Protein AF-A0A939FFK9-F1 (afdb_monomer_lite)

Radius of gyration: 27.25 Å; chains: 1; bounding box: 41×43×83 Å

Secondary structure (DSSP, 8-state):
-------HHHHHHHHHHHHHHHHHHHHHHTTSS-----S--HHHHHHHHHHT-EETTEEPPPTTS-HHHHHHHHHHS-HHHHHHHHHHSHHHHTT-TTS-HHHHHHHHHHHHHHHHHHHHHHHH-

Sequence (125 aa):
MTSFDSSPTLTAWRTLLAIAVVFVMLTTTGWTAVRPQRSDEPRTVALASWAKGSIAGHALPPADAQSFRLAHFFAMLTAAQRIRLADKYPLVVGNLNGAPVTLRYRANRLALVQARTVEQQRMHD

pLDDT: mean 87.36, std 15.43, range [38.66, 98.31]

Organism: NCBI:txid163361

Structure (mmCIF, N/CA/C/O backbone):
data_AF-A0A939FFK9-F1
#
_entry.id   AF-A0A939FFK9-F1
#
loop_
_atom_site.group_PDB
_atom_site.id
_atom_site.type_symbol
_atom_site.label_atom_id
_atom_site.label_alt_id
_atom_site.label_comp_id
_atom_site.label_asym_id
_atom_site.label_entity_id
_atom_site.label_seq_id
_atom_site.pdbx_PDB_ins_code
_atom_site.Cartn_x
_atom_site.Cartn_y
_atom_site.Cartn_z
_atom_site.occupancy
_atom_site.B_iso_or_equiv
_atom_site.auth_seq_id
_atom_site.auth_comp_id
_atom_site.auth_asym_id
_atom_site.auth_atom_id
_atom_site.pdbx_PDB_model_num
ATOM 1 N N . MET A 1 1 ? 19.951 -34.142 -66.635 1.00 38.66 1 MET A N 1
ATOM 2 C CA . MET A 1 1 ? 20.350 -33.992 -65.221 1.00 38.66 1 MET A CA 1
ATOM 3 C C . MET A 1 1 ? 21.593 -33.118 -65.179 1.00 38.66 1 MET A C 1
ATOM 5 O O . MET A 1 1 ? 22.658 -33.586 -65.546 1.00 38.66 1 MET A O 1
ATOM 9 N N . THR A 1 2 ? 21.446 -31.834 -64.857 1.00 39.91 2 THR A N 1
ATOM 10 C CA . THR A 1 2 ? 22.564 -30.888 -64.718 1.00 39.91 2 THR A CA 1
ATOM 11 C C . THR A 1 2 ? 22.927 -30.794 -63.240 1.00 39.91 2 THR A C 1
ATOM 13 O O . THR A 1 2 ? 22.229 -30.125 -62.478 1.00 39.91 2 THR A O 1
ATOM 16 N N . SER A 1 3 ? 23.981 -31.494 -62.823 1.00 42.50 3 SER A N 1
ATOM 17 C CA . SER A 1 3 ? 24.557 -31.320 -61.489 1.00 42.50 3 SER A CA 1
ATOM 18 C C . SER A 1 3 ? 25.288 -29.982 -61.455 1.00 42.50 3 SER A C 1
ATOM 20 O O . SER A 1 3 ? 26.424 -29.870 -61.905 1.00 42.50 3 SER A O 1
ATOM 22 N N . PHE A 1 4 ? 24.611 -28.946 -60.963 1.00 52.75 4 PHE A N 1
ATOM 23 C CA . PHE A 1 4 ? 25.281 -27.741 -60.499 1.00 52.75 4 PHE A CA 1
ATOM 24 C C . PHE A 1 4 ? 25.978 -28.095 -59.190 1.00 52.75 4 PHE A C 1
ATOM 26 O O . PHE A 1 4 ? 25.373 -28.028 -58.119 1.00 52.75 4 PHE A O 1
ATOM 33 N N . ASP A 1 5 ? 27.242 -28.500 -59.296 1.00 52.16 5 ASP A N 1
ATOM 34 C CA . ASP A 1 5 ? 28.176 -28.515 -58.176 1.00 52.16 5 ASP A CA 1
ATOM 35 C C . ASP A 1 5 ? 28.322 -27.065 -57.699 1.00 52.16 5 ASP A C 1
ATOM 37 O O . ASP A 1 5 ? 29.120 -26.269 -58.198 1.00 52.16 5 ASP A O 1
ATOM 41 N N . SER A 1 6 ? 27.420 -26.662 -56.807 1.00 54.91 6 SER A N 1
ATOM 42 C CA . SER A 1 6 ? 27.458 -25.354 -56.175 1.00 54.91 6 SER A CA 1
ATOM 43 C C . SER A 1 6 ? 28.674 -25.376 -55.271 1.00 54.91 6 SER A C 1
ATOM 45 O O . SER A 1 6 ? 28.635 -25.993 -54.208 1.00 54.91 6 SER A O 1
ATOM 47 N N . SER A 1 7 ? 29.770 -24.763 -55.725 1.00 57.25 7 SER A N 1
ATOM 48 C CA . SER A 1 7 ? 31.025 -24.725 -54.982 1.00 57.25 7 SER A CA 1
ATOM 49 C C . SER A 1 7 ? 30.720 -24.339 -53.528 1.00 57.25 7 SER A C 1
ATOM 51 O O . SER A 1 7 ? 30.070 -23.310 -53.311 1.00 57.25 7 SER A O 1
ATOM 53 N N . PRO A 1 8 ? 31.130 -25.142 -52.528 1.00 61.53 8 PRO A N 1
ATOM 54 C CA . PRO A 1 8 ? 30.680 -25.007 -51.135 1.00 61.53 8 PRO A CA 1
ATOM 55 C C . PRO A 1 8 ? 30.945 -23.609 -50.555 1.00 61.53 8 PRO A C 1
ATOM 57 O O . PRO A 1 8 ? 30.235 -23.136 -49.668 1.00 61.53 8 PRO A O 1
ATOM 60 N N . THR A 1 9 ? 31.924 -22.910 -51.126 1.00 68.00 9 THR A N 1
ATOM 61 C CA . THR A 1 9 ? 32.264 -21.519 -50.843 1.00 68.00 9 THR A CA 1
ATOM 62 C C . THR A 1 9 ? 31.132 -20.548 -51.178 1.00 68.00 9 THR A C 1
ATOM 64 O O . THR A 1 9 ? 30.838 -19.678 -50.368 1.00 68.00 9 THR A O 1
ATOM 67 N N . LEU A 1 10 ? 30.451 -20.683 -52.318 1.00 75.69 10 LEU A N 1
ATOM 68 C CA . LEU A 1 10 ? 29.436 -19.721 -52.759 1.00 75.69 10 LEU A CA 1
ATOM 69 C C . LEU A 1 10 ? 28.185 -19.775 -51.874 1.00 75.69 10 LEU A C 1
ATOM 71 O O . LEU A 1 10 ? 27.627 -18.738 -51.514 1.00 75.69 10 LEU A O 1
ATOM 75 N N . THR A 1 11 ? 27.775 -20.977 -51.469 1.00 76.88 11 THR A N 1
ATOM 76 C CA . THR A 1 11 ? 26.678 -21.167 -50.512 1.00 76.88 11 THR A CA 1
ATOM 77 C C . THR A 1 11 ? 27.055 -20.612 -49.138 1.00 76.88 11 THR A C 1
ATOM 79 O O . THR A 1 11 ? 26.247 -19.904 -48.544 1.00 76.88 11 THR A O 1
ATOM 82 N N . ALA A 1 12 ? 28.291 -20.838 -48.673 1.00 79.94 12 ALA A N 1
ATOM 83 C CA . ALA A 1 12 ? 28.795 -20.281 -47.414 1.00 79.94 12 ALA A CA 1
ATOM 84 C C . ALA A 1 12 ? 28.879 -18.741 -47.423 1.00 79.94 12 ALA A C 1
ATOM 86 O O . ALA A 1 12 ? 28.525 -18.083 -46.447 1.00 79.94 12 ALA A O 1
ATOM 87 N N . TRP A 1 13 ? 29.295 -18.142 -48.540 1.00 84.81 13 TRP A N 1
ATOM 88 C CA . TRP A 1 13 ? 29.311 -16.688 -48.710 1.00 84.81 13 TRP A CA 1
ATOM 89 C C . TRP A 1 13 ? 27.901 -16.094 -48.702 1.00 84.81 13 TRP A C 1
ATOM 91 O O . TRP A 1 13 ? 27.666 -15.058 -48.081 1.00 84.81 13 TRP A O 1
ATOM 101 N N . ARG A 1 14 ? 26.938 -16.766 -49.344 1.00 86.31 14 ARG A N 1
ATOM 102 C CA . ARG A 1 14 ? 25.530 -16.345 -49.347 1.00 86.31 14 ARG A CA 1
ATOM 103 C C . ARG A 1 14 ? 24.897 -16.441 -47.963 1.00 86.31 14 ARG A C 1
ATOM 105 O O . ARG A 1 14 ? 24.167 -15.529 -47.582 1.00 86.31 14 ARG A O 1
ATOM 112 N N . THR A 1 15 ? 25.167 -17.506 -47.207 1.00 88.62 15 THR A N 1
ATOM 113 C CA . THR A 1 15 ? 24.649 -17.644 -45.838 1.00 88.62 15 THR A CA 1
ATOM 114 C C . THR A 1 15 ? 25.269 -16.615 -44.900 1.00 88.62 15 THR A C 1
ATOM 116 O O . THR A 1 15 ? 24.534 -15.999 -44.133 1.00 88.62 15 THR A O 1
ATOM 119 N N . LEU A 1 16 ? 26.575 -16.344 -45.006 1.00 92.69 16 LEU A N 1
ATOM 120 C CA . LEU A 1 16 ? 27.233 -15.274 -44.246 1.00 92.69 16 LEU A CA 1
ATOM 121 C C . LEU A 1 16 ? 26.630 -13.897 -44.542 1.00 92.69 16 LEU A C 1
ATOM 123 O O . LEU A 1 16 ? 26.324 -13.156 -43.610 1.00 92.69 16 LEU A O 1
ATOM 127 N N . LEU A 1 17 ? 26.403 -13.573 -45.818 1.00 93.50 17 LEU A N 1
ATOM 128 C CA . LEU A 1 17 ? 25.739 -12.329 -46.217 1.00 93.50 17 LEU A CA 1
ATOM 129 C C . LEU A 1 17 ? 24.311 -12.241 -45.670 1.00 93.50 17 LEU A C 1
ATOM 131 O O . LEU A 1 17 ? 23.931 -11.205 -45.134 1.00 93.50 17 LEU A O 1
ATOM 135 N N . ALA A 1 18 ? 23.531 -13.321 -45.754 1.00 91.88 18 ALA A N 1
ATOM 136 C CA . ALA A 1 18 ? 22.175 -13.352 -45.212 1.00 91.88 18 ALA A CA 1
ATOM 137 C C . ALA A 1 18 ? 22.163 -13.139 -43.689 1.00 91.88 18 ALA A C 1
ATOM 139 O O . ALA A 1 18 ? 21.376 -12.336 -43.193 1.00 91.88 18 ALA A O 1
ATOM 140 N N . ILE A 1 19 ? 23.069 -13.791 -42.952 1.00 93.25 19 ILE A N 1
ATOM 141 C CA . ILE A 1 19 ? 23.218 -13.606 -41.500 1.00 93.25 19 ILE A CA 1
ATOM 142 C C . ILE A 1 19 ? 23.624 -12.164 -41.181 1.00 93.25 19 ILE A C 1
ATOM 144 O O . ILE A 1 19 ? 23.050 -11.566 -40.274 1.00 93.25 19 ILE A O 1
ATOM 148 N N . ALA A 1 20 ? 24.562 -11.583 -41.935 1.00 92.62 20 ALA A N 1
ATOM 149 C CA . ALA A 1 20 ? 24.983 -10.197 -41.754 1.00 92.62 20 ALA A CA 1
ATOM 150 C C . ALA A 1 20 ? 23.824 -9.215 -41.979 1.00 92.62 20 ALA A C 1
ATOM 152 O O . ALA A 1 20 ? 23.620 -8.318 -41.166 1.00 92.62 20 ALA A O 1
ATOM 153 N N . VAL A 1 21 ? 23.017 -9.417 -43.027 1.00 91.25 21 VAL A N 1
ATOM 154 C CA . VAL A 1 21 ? 21.821 -8.603 -43.293 1.00 91.25 21 VAL A CA 1
ATOM 155 C C . VAL A 1 21 ? 20.796 -8.749 -42.172 1.00 91.25 21 VAL A C 1
ATOM 157 O O . VAL A 1 21 ? 20.273 -7.742 -41.706 1.00 91.25 21 VAL A O 1
ATOM 160 N N . VAL A 1 22 ? 20.543 -9.968 -41.687 1.00 87.38 22 VAL A N 1
ATOM 161 C CA . VAL A 1 22 ? 19.658 -10.201 -40.535 1.00 87.38 22 VAL A CA 1
ATOM 162 C C . VAL A 1 22 ? 20.184 -9.472 -39.299 1.00 87.38 22 VAL A C 1
ATOM 164 O O . VAL A 1 22 ? 19.409 -8.797 -38.634 1.00 87.38 22 VAL A O 1
ATOM 167 N N . PHE A 1 23 ? 21.490 -9.522 -39.023 1.00 87.25 23 PHE A N 1
ATOM 168 C CA . PHE A 1 23 ? 22.099 -8.788 -37.910 1.00 87.25 23 PHE A CA 1
ATOM 169 C C . PHE A 1 23 ? 21.931 -7.273 -38.061 1.00 87.25 23 PHE A C 1
ATOM 171 O O . PHE A 1 23 ? 21.522 -6.618 -37.110 1.00 87.25 23 PHE A O 1
ATOM 178 N N . VAL A 1 24 ? 22.180 -6.723 -39.254 1.00 87.88 24 VAL A N 1
ATOM 179 C CA . VAL A 1 24 ? 21.978 -5.296 -39.567 1.00 87.88 24 VAL A CA 1
ATOM 180 C C . VAL A 1 24 ? 20.511 -4.898 -39.410 1.00 87.88 24 VAL A C 1
ATOM 182 O O . VAL A 1 24 ? 20.204 -3.836 -38.876 1.00 87.88 24 VAL A O 1
ATOM 185 N N . MET A 1 25 ? 19.584 -5.748 -39.838 1.00 86.19 25 MET A N 1
ATOM 186 C CA . MET A 1 25 ? 18.152 -5.504 -39.707 1.00 86.19 25 MET A CA 1
ATOM 187 C C . MET A 1 25 ? 17.710 -5.593 -38.236 1.00 86.19 25 MET A C 1
ATOM 189 O O . MET A 1 25 ? 16.962 -4.739 -37.770 1.00 86.19 25 MET A O 1
ATOM 193 N N . LEU A 1 26 ? 18.249 -6.539 -37.456 1.00 80.62 26 LEU A N 1
ATOM 194 C CA . LEU A 1 26 ? 18.032 -6.624 -36.008 1.00 80.62 26 LEU A CA 1
ATOM 195 C C . LEU A 1 26 ? 18.616 -5.419 -35.264 1.00 80.62 26 LEU A C 1
ATOM 197 O O . LEU A 1 26 ? 17.983 -4.932 -34.333 1.00 80.62 26 LEU A O 1
ATOM 201 N N . THR A 1 27 ? 19.787 -4.910 -35.649 1.00 77.00 27 THR A N 1
ATOM 202 C CA . THR A 1 27 ? 20.380 -3.733 -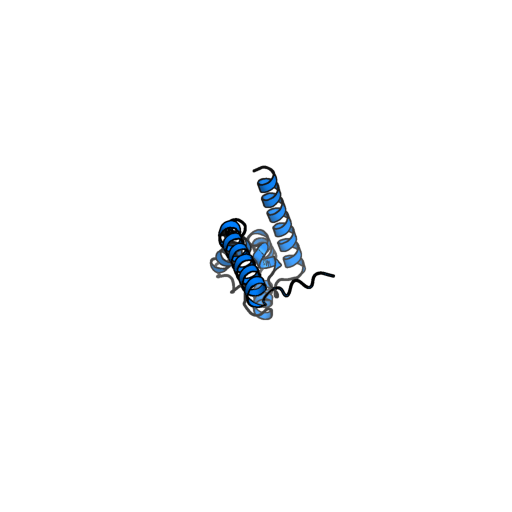34.995 1.00 77.00 27 THR A CA 1
ATOM 203 C C . THR A 1 27 ? 19.671 -2.441 -35.386 1.00 77.00 27 THR A C 1
ATOM 205 O O . THR A 1 27 ? 19.477 -1.578 -34.533 1.00 77.00 27 THR A O 1
ATOM 208 N N . THR A 1 28 ? 19.224 -2.320 -36.638 1.00 75.12 28 THR A N 1
ATOM 209 C CA . THR A 1 28 ? 18.534 -1.122 -37.143 1.00 75.12 28 THR A CA 1
ATOM 210 C C . THR A 1 28 ? 17.076 -1.063 -36.675 1.00 75.12 28 THR A C 1
ATOM 212 O O . THR A 1 28 ? 16.576 0.010 -36.344 1.00 75.12 28 THR A O 1
ATOM 215 N N . THR A 1 29 ? 16.382 -2.203 -36.598 1.00 73.25 29 THR A N 1
ATOM 216 C CA . THR A 1 29 ? 14.960 -2.268 -36.212 1.00 73.25 29 THR A CA 1
ATOM 217 C C . THR A 1 29 ? 14.750 -2.612 -34.729 1.00 73.25 29 THR A C 1
ATOM 219 O O . THR A 1 29 ? 13.766 -2.176 -34.129 1.00 73.25 29 THR A O 1
ATOM 222 N N . GLY A 1 30 ? 15.685 -3.322 -34.088 1.00 60.19 30 GLY A N 1
ATOM 223 C CA . GLY A 1 30 ? 15.534 -3.865 -32.729 1.00 60.19 30 GLY A CA 1
ATOM 224 C C . GLY A 1 30 ? 15.637 -2.865 -31.572 1.00 60.19 30 GLY A C 1
ATOM 225 O O . GLY A 1 30 ? 15.385 -3.241 -30.431 1.00 60.19 30 GLY A O 1
ATOM 226 N N . TRP A 1 31 ? 15.947 -1.591 -31.830 1.00 60.88 31 TRP A N 1
ATOM 227 C CA . TRP A 1 31 ? 16.012 -0.551 -30.788 1.00 60.88 31 TRP A CA 1
ATOM 228 C C . TRP A 1 31 ? 14.702 0.212 -30.561 1.00 60.88 31 TRP A C 1
ATOM 230 O O . TRP A 1 31 ? 14.560 0.902 -29.554 1.00 60.88 31 TRP A O 1
ATOM 240 N N . THR A 1 32 ? 13.719 0.091 -31.456 1.00 60.59 32 THR A N 1
ATOM 241 C CA . THR A 1 32 ? 12.459 0.849 -31.322 1.00 60.59 32 THR A CA 1
ATOM 242 C C . THR A 1 32 ? 11.422 0.153 -30.438 1.00 60.59 32 THR A C 1
ATOM 244 O O . THR A 1 32 ? 10.617 0.835 -29.807 1.00 60.59 32 THR A O 1
ATOM 247 N N . ALA A 1 33 ? 11.484 -1.178 -30.320 1.00 57.31 33 ALA A N 1
ATOM 248 C CA . ALA A 1 33 ? 10.583 -1.964 -29.472 1.00 57.31 33 ALA A CA 1
ATOM 249 C C . ALA A 1 33 ? 11.049 -2.057 -28.006 1.00 57.31 33 ALA A C 1
ATOM 251 O O . ALA A 1 33 ? 10.228 -2.205 -27.105 1.00 57.31 33 ALA A O 1
ATOM 252 N N . VAL A 1 34 ? 12.353 -1.920 -27.742 1.00 55.41 34 VAL A N 1
ATOM 253 C CA . VAL A 1 34 ? 12.907 -1.886 -26.380 1.00 55.41 34 VAL A CA 1
ATOM 254 C C . VAL A 1 34 ? 13.006 -0.436 -25.927 1.00 55.41 34 VAL A C 1
ATOM 256 O O . VAL A 1 34 ? 14.083 0.098 -25.679 1.00 55.41 34 VAL A O 1
ATOM 259 N N . ARG A 1 35 ? 11.865 0.244 -25.827 1.00 58.50 35 ARG A N 1
ATOM 260 C CA . ARG A 1 35 ? 11.820 1.445 -24.998 1.00 58.50 35 ARG A CA 1
ATOM 261 C C . ARG A 1 35 ? 11.775 0.933 -23.558 1.00 58.50 35 ARG A C 1
ATOM 263 O O . ARG A 1 35 ? 10.806 0.260 -23.209 1.00 58.50 35 ARG A O 1
ATOM 270 N N . PRO A 1 36 ? 12.805 1.163 -22.720 1.00 51.88 36 PRO A N 1
ATOM 271 C CA . PRO A 1 36 ? 12.687 0.823 -21.315 1.00 51.88 36 PRO A CA 1
ATOM 272 C C . PRO A 1 36 ? 11.507 1.646 -20.817 1.00 51.88 36 PRO A C 1
ATOM 274 O O . PRO A 1 36 ? 11.545 2.874 -20.919 1.00 51.88 36 PRO A O 1
ATOM 277 N N . GLN A 1 37 ? 10.452 0.986 -20.347 1.00 54.97 37 GLN A N 1
ATOM 278 C CA . GLN A 1 37 ? 9.351 1.636 -19.652 1.00 54.97 37 GLN A CA 1
ATOM 279 C C . GLN A 1 37 ? 9.935 2.173 -18.338 1.00 54.97 37 GLN A C 1
ATOM 281 O O . GLN A 1 37 ? 9.879 1.541 -17.292 1.00 54.97 37 GLN A O 1
ATOM 286 N N . ARG A 1 38 ? 10.646 3.297 -18.443 1.00 53.59 38 ARG A N 1
ATOM 287 C CA . ARG A 1 38 ? 11.392 3.979 -17.383 1.00 53.59 38 ARG A CA 1
ATOM 288 C C . ARG A 1 38 ? 10.537 5.084 -16.766 1.00 53.59 38 ARG A C 1
ATOM 290 O O . ARG A 1 38 ? 11.066 6.046 -16.229 1.00 53.59 38 ARG A O 1
ATOM 297 N N . SER A 1 39 ? 9.217 4.971 -16.891 1.00 56.19 39 SER A N 1
ATOM 298 C CA . SER A 1 39 ? 8.300 5.565 -15.932 1.00 56.19 39 SER A CA 1
ATOM 299 C C . SER A 1 39 ? 8.377 4.674 -14.701 1.00 56.19 39 SER A C 1
ATOM 301 O O . SER A 1 39 ? 8.094 3.483 -14.807 1.00 56.19 39 SER A O 1
ATOM 303 N N . ASP A 1 40 ? 8.886 5.210 -13.592 1.00 65.31 40 ASP A N 1
ATOM 304 C CA . ASP A 1 40 ? 9.211 4.451 -12.383 1.00 65.31 40 ASP A CA 1
ATOM 305 C C . ASP A 1 40 ? 8.182 3.351 -12.103 1.00 65.31 40 ASP A C 1
ATOM 307 O O . ASP A 1 40 ? 6.988 3.627 -11.956 1.00 65.31 40 ASP A O 1
ATOM 311 N N . GLU A 1 41 ? 8.641 2.096 -12.059 1.00 83.50 41 GLU A N 1
ATOM 312 C CA . GLU A 1 41 ? 7.772 0.953 -11.796 1.00 83.50 41 GLU A CA 1
ATOM 313 C C . GLU A 1 41 ? 6.933 1.265 -10.540 1.00 83.50 41 GLU A C 1
ATOM 315 O O . GLU A 1 41 ? 7.519 1.541 -9.485 1.00 83.50 41 GLU A O 1
ATOM 320 N N . PRO A 1 42 ? 5.585 1.242 -10.601 1.00 88.56 42 PRO A N 1
ATOM 321 C CA . PRO A 1 42 ? 4.731 1.710 -9.503 1.00 88.56 42 PRO A CA 1
ATOM 322 C C . PRO A 1 42 ? 5.067 1.070 -8.151 1.00 88.56 42 PRO A C 1
ATOM 324 O O . PRO A 1 42 ? 4.951 1.692 -7.094 1.00 88.56 42 PRO A O 1
ATOM 327 N N . ARG A 1 43 ? 5.546 -0.178 -8.188 1.00 90.06 43 ARG A N 1
ATOM 328 C CA . ARG A 1 43 ? 6.027 -0.914 -7.022 1.00 90.06 43 ARG A CA 1
ATOM 329 C C . ARG A 1 43 ? 7.291 -0.303 -6.415 1.00 90.06 43 ARG A C 1
ATOM 331 O O . ARG A 1 43 ? 7.371 -0.191 -5.195 1.00 90.06 43 ARG A O 1
ATOM 338 N N . THR A 1 44 ? 8.253 0.106 -7.231 1.00 92.62 44 THR A N 1
ATOM 339 C CA . THR A 1 44 ? 9.504 0.732 -6.783 1.00 92.62 44 THR A CA 1
ATOM 340 C C . THR A 1 44 ? 9.231 2.070 -6.102 1.00 92.62 44 THR A C 1
ATOM 342 O O . THR A 1 44 ? 9.728 2.308 -5.000 1.00 92.62 44 THR A O 1
ATOM 345 N N . VAL A 1 45 ? 8.346 2.896 -6.673 1.00 93.44 45 VAL A N 1
ATOM 346 C CA . VAL A 1 45 ? 7.893 4.148 -6.039 1.00 93.44 45 VAL A CA 1
ATOM 347 C C . VAL A 1 45 ? 7.188 3.867 -4.712 1.00 93.44 45 VAL A C 1
ATOM 349 O O . VAL A 1 45 ? 7.482 4.504 -3.697 1.00 93.44 45 VAL A O 1
ATOM 352 N N . ALA A 1 46 ? 6.292 2.877 -4.686 1.00 94.81 46 ALA A N 1
ATOM 353 C CA . ALA A 1 46 ? 5.578 2.498 -3.474 1.00 94.81 46 ALA A CA 1
ATOM 354 C C . ALA A 1 46 ? 6.541 2.031 -2.367 1.00 94.81 46 ALA A C 1
ATOM 356 O O . ALA A 1 46 ? 6.414 2.473 -1.224 1.00 94.81 46 ALA A O 1
ATOM 357 N N . LEU A 1 47 ? 7.547 1.215 -2.697 1.00 96.31 47 LEU A N 1
ATOM 358 C CA . LEU A 1 47 ? 8.580 0.774 -1.755 1.00 96.31 47 LEU A CA 1
ATOM 359 C C . LEU A 1 47 ? 9.436 1.937 -1.243 1.00 96.31 47 LEU A C 1
ATOM 361 O O . LEU A 1 47 ? 9.684 2.022 -0.041 1.00 96.31 47 LEU A O 1
ATOM 365 N N . ALA A 1 48 ? 9.829 2.869 -2.114 1.00 96.19 48 ALA A N 1
ATOM 366 C CA . ALA A 1 48 ? 10.561 4.067 -1.710 1.00 96.19 48 ALA A CA 1
ATOM 367 C C . ALA A 1 48 ? 9.731 4.961 -0.770 1.00 96.19 48 ALA A C 1
ATOM 369 O O . ALA A 1 48 ? 10.263 5.518 0.192 1.00 96.19 48 ALA A O 1
ATOM 370 N N . SER A 1 49 ? 8.420 5.074 -1.011 1.00 96.38 49 SER A N 1
ATOM 371 C CA . SER A 1 49 ? 7.503 5.814 -0.135 1.00 96.38 49 SER A CA 1
ATOM 372 C C . SER A 1 49 ? 7.318 5.132 1.225 1.00 96.38 49 SER A C 1
ATOM 374 O O . SER A 1 49 ? 7.306 5.805 2.255 1.00 96.38 49 SER A O 1
ATOM 376 N N . TRP A 1 50 ? 7.251 3.797 1.245 1.00 97.69 50 TRP A N 1
ATOM 377 C CA . TRP A 1 50 ? 7.179 3.000 2.466 1.00 97.69 50 TRP A CA 1
ATOM 378 C C . TRP A 1 50 ? 8.451 3.132 3.302 1.00 97.69 50 TRP A C 1
ATOM 380 O O . TRP A 1 50 ? 8.362 3.353 4.505 1.00 97.69 50 TRP A O 1
ATOM 390 N N . ALA A 1 51 ? 9.628 3.073 2.670 1.00 97.38 51 ALA A N 1
ATOM 391 C CA . ALA A 1 51 ? 10.917 3.204 3.351 1.00 97.38 51 ALA A CA 1
ATOM 392 C C . ALA A 1 51 ? 11.079 4.551 4.078 1.00 97.38 51 ALA A C 1
ATOM 394 O O . ALA A 1 51 ? 11.759 4.629 5.096 1.00 97.38 51 ALA A O 1
ATOM 395 N N . LYS A 1 52 ? 10.431 5.609 3.575 1.00 97.38 52 LYS A N 1
ATOM 396 C CA . LYS A 1 52 ? 10.401 6.947 4.194 1.00 97.38 52 LYS A CA 1
ATOM 397 C C . LYS A 1 52 ? 9.198 7.150 5.122 1.00 97.38 52 LYS A C 1
ATOM 399 O O . LYS A 1 52 ? 9.024 8.224 5.692 1.00 97.38 52 LYS A O 1
ATOM 404 N N . GLY A 1 53 ? 8.323 6.155 5.222 1.00 96.94 53 GLY A N 1
ATOM 405 C CA . GLY A 1 53 ? 7.069 6.247 5.942 1.00 96.94 53 GLY A CA 1
ATOM 406 C C . GLY A 1 53 ? 7.231 6.068 7.448 1.00 96.94 53 GLY A C 1
ATOM 407 O O . GLY A 1 53 ? 8.151 5.418 7.943 1.00 96.94 53 GLY A O 1
ATOM 408 N N . SER A 1 54 ? 6.259 6.601 8.180 1.00 96.81 54 SER A N 1
ATOM 409 C CA . SER A 1 54 ? 6.115 6.397 9.616 1.00 96.81 54 SER A CA 1
ATOM 410 C C . SER A 1 54 ? 4.651 6.168 9.994 1.00 96.81 54 SER A C 1
ATOM 412 O O . SER A 1 54 ? 3.724 6.549 9.268 1.00 96.81 54 SER A O 1
ATOM 414 N N . ILE A 1 55 ? 4.439 5.518 11.134 1.00 96.38 55 ILE A N 1
ATOM 415 C CA . ILE A 1 55 ? 3.132 5.293 11.750 1.00 96.38 55 ILE A CA 1
ATOM 416 C C . ILE A 1 55 ? 3.266 5.561 13.249 1.00 96.38 55 ILE A C 1
ATOM 418 O O . ILE A 1 55 ? 4.189 5.072 13.891 1.00 96.38 55 ILE A O 1
ATOM 422 N N . ALA A 1 56 ? 2.366 6.377 13.806 1.00 91.62 56 ALA A N 1
ATOM 423 C CA . ALA A 1 56 ? 2.378 6.725 15.232 1.00 91.62 56 ALA A CA 1
ATOM 424 C C . ALA A 1 56 ? 3.756 7.205 15.749 1.00 91.62 56 ALA A C 1
ATOM 426 O O . ALA A 1 56 ? 4.196 6.805 16.821 1.00 91.62 56 ALA A O 1
ATOM 427 N N . GLY A 1 57 ? 4.463 8.021 14.957 1.00 92.88 57 GLY A N 1
ATOM 428 C CA . GLY A 1 57 ? 5.778 8.568 15.317 1.00 92.88 57 GLY A CA 1
ATOM 429 C C . GLY A 1 57 ? 6.969 7.623 15.115 1.00 92.88 57 GLY A C 1
ATOM 430 O O . GLY A 1 57 ? 8.097 8.039 15.341 1.00 92.88 57 GLY A O 1
ATOM 431 N N . HIS A 1 58 ? 6.749 6.387 14.657 1.00 93.06 58 HIS A N 1
ATOM 432 C CA . HIS A 1 58 ? 7.802 5.386 14.474 1.00 93.06 58 HIS A CA 1
ATOM 433 C C . HIS A 1 58 ? 7.996 5.068 12.991 1.00 93.06 58 HIS A C 1
ATOM 435 O O . HIS A 1 58 ? 7.022 4.989 12.238 1.00 93.06 58 HIS A O 1
ATOM 441 N N . ALA A 1 59 ? 9.248 4.885 12.567 1.00 96.69 59 ALA A N 1
ATOM 442 C CA . ALA A 1 59 ? 9.572 4.485 11.201 1.00 96.69 59 ALA A CA 1
ATOM 443 C C . ALA A 1 59 ? 8.976 3.107 10.868 1.00 96.69 59 ALA A C 1
ATOM 445 O O . ALA A 1 59 ? 8.864 2.234 11.733 1.00 96.69 59 ALA A O 1
ATOM 446 N N . LEU A 1 60 ? 8.588 2.916 9.608 1.00 97.81 60 LEU A N 1
ATOM 447 C CA . LEU A 1 60 ? 8.105 1.621 9.137 1.00 97.81 60 LEU A CA 1
ATOM 448 C C . LEU A 1 60 ? 9.263 0.615 9.023 1.00 97.81 60 LEU A C 1
ATOM 450 O O . LEU A 1 60 ? 10.380 0.999 8.672 1.00 97.81 60 LEU A O 1
ATOM 454 N N . PRO A 1 61 ? 9.022 -0.680 9.300 1.00 97.50 61 PRO A N 1
ATOM 455 C CA . PRO A 1 61 ? 10.044 -1.703 9.121 1.00 97.50 61 PRO A CA 1
ATOM 456 C C . PRO A 1 61 ? 10.403 -1.862 7.634 1.00 97.50 61 PRO A C 1
ATOM 458 O O . PRO A 1 61 ? 9.545 -1.632 6.776 1.00 97.50 61 PRO A O 1
ATOM 461 N N . PRO A 1 62 ? 11.622 -2.324 7.303 1.00 97.12 62 PRO A N 1
ATOM 462 C CA . PRO A 1 62 ? 11.982 -2.672 5.930 1.00 97.12 62 PRO A CA 1
ATOM 463 C C . PRO A 1 62 ? 10.978 -3.660 5.318 1.00 97.12 62 PRO A C 1
ATOM 465 O O . PRO A 1 62 ? 10.528 -4.591 5.989 1.00 97.12 62 PRO A O 1
ATOM 468 N N . ALA A 1 63 ? 10.601 -3.456 4.054 1.00 96.25 63 ALA A N 1
ATOM 469 C CA . ALA A 1 63 ? 9.589 -4.282 3.384 1.00 96.25 63 ALA A CA 1
ATOM 470 C C . ALA A 1 63 ? 10.066 -5.724 3.111 1.00 96.25 63 ALA A C 1
ATOM 472 O O . ALA A 1 63 ? 9.250 -6.627 2.948 1.00 96.25 63 ALA A O 1
ATOM 473 N N . ASP A 1 64 ? 11.380 -5.929 3.080 1.00 95.69 64 ASP A N 1
ATOM 474 C CA . ASP A 1 64 ? 12.083 -7.207 2.948 1.00 95.69 64 ASP A CA 1
ATOM 475 C C . ASP A 1 64 ? 12.423 -7.850 4.305 1.00 95.69 64 ASP A C 1
ATOM 477 O O . ASP A 1 64 ? 13.059 -8.904 4.360 1.00 95.69 64 ASP A O 1
ATOM 481 N N . ALA A 1 65 ? 11.991 -7.245 5.417 1.00 96.94 65 ALA A N 1
ATOM 482 C CA . ALA A 1 65 ? 12.164 -7.834 6.733 1.00 96.94 65 ALA A CA 1
ATOM 483 C C . ALA A 1 65 ? 11.507 -9.221 6.817 1.00 96.94 65 ALA A C 1
ATOM 485 O O . ALA A 1 65 ? 10.485 -9.501 6.187 1.00 96.94 65 ALA A O 1
ATOM 486 N N . GLN A 1 66 ? 12.070 -10.080 7.669 1.00 97.62 66 GLN A N 1
ATOM 487 C CA . GLN A 1 66 ? 11.557 -11.432 7.877 1.00 97.62 66 GLN A CA 1
ATOM 488 C C . GLN A 1 66 ? 10.068 -11.412 8.253 1.00 97.62 66 GLN A C 1
ATOM 490 O O . GLN A 1 66 ? 9.626 -10.584 9.057 1.00 97.62 66 GLN A O 1
ATOM 495 N N . SER A 1 67 ? 9.296 -12.354 7.703 1.00 97.00 67 SER A N 1
ATOM 496 C CA . SER A 1 67 ? 7.831 -12.388 7.822 1.00 97.00 67 SER A CA 1
ATOM 497 C C . SER A 1 67 ? 7.337 -12.319 9.269 1.00 97.00 67 SER A C 1
ATOM 499 O O . SER A 1 67 ? 6.362 -11.622 9.541 1.00 97.00 67 SER A O 1
ATOM 501 N N . PHE A 1 68 ? 8.027 -12.965 10.217 1.00 97.19 68 PHE A N 1
ATOM 502 C CA . PHE A 1 68 ? 7.647 -12.909 11.632 1.00 97.19 68 PHE A CA 1
ATOM 503 C C . PHE A 1 68 ? 7.800 -11.502 12.231 1.00 97.19 68 PHE A C 1
ATOM 505 O O . PHE A 1 68 ? 6.982 -11.095 13.053 1.00 97.19 68 PHE A O 1
ATOM 512 N N . ARG A 1 69 ? 8.816 -10.731 11.812 1.00 97.50 69 ARG A N 1
ATOM 513 C CA . ARG A 1 69 ? 9.041 -9.359 12.291 1.00 97.50 69 ARG A CA 1
ATOM 514 C C . ARG A 1 69 ? 7.936 -8.444 11.781 1.00 97.50 69 ARG A C 1
ATOM 516 O O . ARG A 1 69 ? 7.416 -7.632 12.539 1.00 97.50 69 ARG A O 1
ATOM 523 N N . LEU A 1 70 ? 7.546 -8.612 10.518 1.00 97.81 70 LEU A N 1
ATOM 524 C CA . LEU A 1 70 ? 6.410 -7.900 9.937 1.00 97.81 70 LEU A CA 1
ATOM 525 C C . LEU A 1 70 ? 5.098 -8.273 10.641 1.00 97.81 70 LEU A C 1
ATOM 527 O O . LEU A 1 70 ? 4.320 -7.385 10.978 1.00 97.81 70 LEU A O 1
ATOM 531 N N . ALA A 1 71 ? 4.875 -9.558 10.927 1.00 98.00 71 ALA A N 1
ATOM 532 C CA . ALA A 1 71 ? 3.695 -10.013 11.661 1.00 98.00 71 ALA A CA 1
ATOM 533 C C . ALA A 1 71 ? 3.626 -9.418 13.073 1.00 98.00 71 ALA A C 1
ATOM 535 O O . ALA A 1 71 ? 2.575 -8.919 13.473 1.00 98.00 71 ALA A O 1
ATOM 536 N N . HIS A 1 72 ? 4.748 -9.396 13.795 1.00 97.75 72 HIS A N 1
ATOM 537 C CA . HIS A 1 72 ? 4.837 -8.762 15.109 1.00 97.75 72 HIS A CA 1
ATOM 538 C C . HIS A 1 72 ? 4.601 -7.247 15.035 1.00 97.75 72 HIS A C 1
ATOM 540 O O . HIS A 1 72 ? 3.826 -6.706 15.820 1.00 97.75 72 HIS A O 1
ATOM 546 N N . PHE A 1 73 ? 5.191 -6.564 14.050 1.00 97.31 73 PHE A N 1
ATOM 547 C CA . PHE A 1 73 ? 4.928 -5.146 13.802 1.00 97.31 73 PHE A CA 1
ATOM 548 C C . PHE A 1 73 ? 3.433 -4.882 13.612 1.00 97.31 73 PHE A C 1
ATOM 550 O O . PHE A 1 73 ? 2.871 -4.039 14.306 1.00 97.31 73 PHE A O 1
ATOM 557 N N . PHE A 1 74 ? 2.760 -5.635 12.735 1.00 97.25 74 PHE A N 1
ATOM 558 C CA . PHE A 1 74 ? 1.319 -5.482 12.569 1.00 97.25 74 PHE A CA 1
ATOM 559 C C . PHE A 1 74 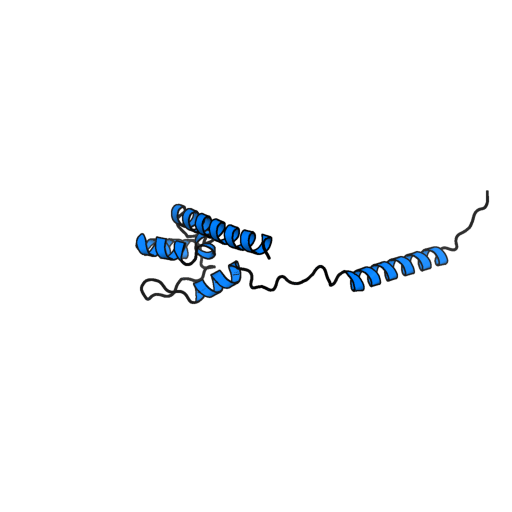? 0.571 -5.805 13.862 1.00 97.25 74 PHE A C 1
ATOM 561 O O . PHE A 1 74 ? -0.355 -5.070 14.187 1.00 97.25 74 PHE A O 1
ATOM 568 N N . ALA A 1 75 ? 0.974 -6.831 14.619 1.00 96.88 75 ALA A N 1
ATOM 569 C CA . ALA A 1 75 ? 0.362 -7.193 15.899 1.00 96.88 75 ALA A CA 1
ATOM 570 C C . ALA A 1 75 ? 0.342 -6.026 16.904 1.00 96.88 75 ALA A C 1
ATOM 572 O O . ALA A 1 75 ? -0.682 -5.819 17.552 1.00 96.88 75 ALA A O 1
ATOM 573 N N . MET A 1 76 ? 1.410 -5.224 16.952 1.00 96.44 76 MET A N 1
ATOM 574 C CA . MET A 1 76 ? 1.546 -4.054 17.834 1.00 96.44 76 MET A CA 1
ATOM 575 C C . MET A 1 76 ? 0.687 -2.849 17.414 1.00 96.44 76 MET A C 1
ATOM 577 O O . MET A 1 76 ? 0.482 -1.928 18.202 1.00 96.44 76 MET A O 1
ATOM 581 N N . LEU A 1 77 ? 0.174 -2.830 16.180 1.00 97.25 77 LEU A N 1
ATOM 582 C CA . LEU A 1 77 ? -0.658 -1.738 15.680 1.00 97.25 77 LEU A CA 1
ATOM 583 C C . LEU A 1 77 ? -2.132 -1.928 16.030 1.00 97.25 77 LEU A C 1
ATOM 585 O O . LEU A 1 77 ? -2.694 -3.022 15.886 1.00 97.25 77 LEU A O 1
ATOM 589 N N . THR A 1 78 ? -2.796 -0.814 16.341 1.00 97.56 78 THR A N 1
ATOM 590 C CA . THR A 1 78 ? -4.257 -0.760 16.452 1.00 97.56 78 THR A CA 1
ATOM 591 C C . THR A 1 78 ? -4.918 -1.049 15.103 1.00 97.56 78 THR A C 1
ATOM 593 O O . THR A 1 78 ? -4.342 -0.804 14.039 1.00 97.56 78 THR A O 1
ATOM 596 N N . ALA A 1 79 ? -6.168 -1.522 15.118 1.00 96.50 79 ALA A N 1
ATOM 597 C CA . ALA A 1 79 ? -6.919 -1.799 13.891 1.00 96.50 79 ALA A CA 1
ATOM 598 C C . ALA A 1 79 ? -6.975 -0.581 12.949 1.00 96.50 79 ALA A C 1
ATOM 600 O O . ALA A 1 79 ? -6.743 -0.712 11.747 1.00 96.50 79 ALA A O 1
ATOM 601 N N . ALA A 1 80 ? -7.182 0.619 13.501 1.00 97.38 80 ALA A N 1
ATOM 602 C CA . ALA A 1 80 ? -7.191 1.859 12.732 1.00 97.38 80 ALA A CA 1
ATOM 603 C C . ALA A 1 80 ? -5.823 2.173 12.100 1.00 97.38 80 ALA A C 1
ATOM 605 O O . ALA A 1 80 ? -5.763 2.613 10.955 1.00 97.38 80 ALA A O 1
ATOM 606 N N . GLN A 1 81 ? -4.713 1.929 12.805 1.00 98.00 81 GLN A N 1
ATOM 607 C CA . GLN A 1 81 ? -3.366 2.110 12.248 1.00 98.00 81 GLN A CA 1
ATOM 608 C C . GLN A 1 81 ? -3.085 1.126 11.109 1.00 98.00 81 GLN A C 1
ATOM 610 O O . GLN A 1 81 ? -2.566 1.536 10.073 1.00 98.00 81 GLN A O 1
ATOM 615 N N . ARG A 1 82 ? -3.472 -0.147 11.268 1.00 97.69 82 ARG A N 1
ATOM 616 C CA . ARG A 1 82 ? -3.334 -1.162 10.211 1.00 97.69 82 ARG A CA 1
ATOM 617 C C . ARG A 1 82 ? -4.102 -0.757 8.959 1.00 97.69 82 ARG A C 1
ATOM 619 O O . ARG A 1 82 ? -3.532 -0.758 7.873 1.00 97.69 82 ARG A O 1
ATOM 626 N N . ILE A 1 83 ? -5.365 -0.362 9.123 1.00 97.81 83 ILE A N 1
ATOM 627 C CA . ILE A 1 83 ? -6.219 0.104 8.025 1.00 97.81 83 ILE A CA 1
ATOM 628 C C . ILE A 1 83 ? -5.590 1.312 7.327 1.00 97.81 83 ILE A C 1
ATOM 630 O O . ILE A 1 83 ? -5.444 1.291 6.111 1.00 97.81 83 ILE A O 1
ATOM 634 N N . ARG A 1 84 ? -5.118 2.312 8.083 1.00 97.56 84 ARG A N 1
ATOM 635 C CA . ARG A 1 84 ? -4.424 3.472 7.505 1.00 97.56 84 ARG A CA 1
ATOM 636 C C . ARG A 1 84 ? -3.194 3.082 6.685 1.00 97.56 84 ARG A C 1
ATOM 638 O O . ARG A 1 84 ? -2.952 3.699 5.655 1.00 97.56 84 ARG A O 1
ATOM 645 N N . LEU A 1 85 ? -2.426 2.074 7.106 1.00 97.69 85 LEU A N 1
ATOM 646 C CA . LEU A 1 85 ? -1.297 1.578 6.312 1.00 97.69 85 LEU A CA 1
ATOM 647 C C . LEU A 1 85 ? -1.749 0.897 5.022 1.00 97.69 85 LEU A C 1
ATOM 649 O O . LEU A 1 85 ? -1.149 1.148 3.982 1.00 97.69 85 LEU A O 1
ATOM 653 N N . ALA A 1 86 ? -2.791 0.065 5.075 1.00 97.88 86 ALA A N 1
ATOM 654 C CA . ALA A 1 86 ? -3.339 -0.580 3.883 1.00 97.88 86 ALA A CA 1
ATOM 655 C C . ALA A 1 86 ? -3.913 0.435 2.887 1.00 97.88 86 ALA A C 1
ATOM 657 O O . ALA A 1 86 ? -3.751 0.257 1.685 1.00 97.88 86 ALA A O 1
ATOM 658 N N . ASP A 1 87 ? -4.537 1.502 3.385 1.00 97.50 87 ASP A N 1
ATOM 659 C CA . ASP A 1 87 ? -5.118 2.550 2.550 1.00 97.50 87 ASP A CA 1
ATOM 660 C C . ASP A 1 87 ? -4.027 3.471 1.961 1.00 97.50 87 ASP A C 1
ATOM 662 O O . ASP A 1 87 ? -4.114 3.864 0.799 1.00 97.50 87 ASP A O 1
ATOM 666 N N . LYS A 1 88 ? -2.967 3.778 2.727 1.00 97.25 88 LYS A N 1
ATOM 667 C CA . LYS A 1 88 ? -1.862 4.653 2.290 1.00 97.25 88 LYS A CA 1
ATOM 668 C C . LYS A 1 88 ? -0.832 3.949 1.401 1.00 97.25 88 LYS A C 1
ATOM 670 O O . LYS A 1 88 ? -0.308 4.565 0.479 1.00 97.25 88 LYS A O 1
ATOM 675 N N . TYR A 1 89 ? -0.528 2.679 1.672 1.00 97.56 89 TYR A N 1
ATOM 676 C CA . TYR A 1 89 ? 0.497 1.901 0.964 1.00 97.56 89 TYR A CA 1
ATOM 677 C C . TYR A 1 89 ? -0.043 0.548 0.466 1.00 97.56 89 TYR A C 1
ATOM 679 O O . TYR A 1 89 ? 0.507 -0.505 0.814 1.00 97.56 89 TYR A O 1
ATOM 687 N N . PRO A 1 90 ? -1.106 0.536 -0.358 1.00 97.75 90 PRO A N 1
ATOM 688 C CA . PRO A 1 90 ? -1.796 -0.695 -0.742 1.00 97.75 90 PRO A CA 1
ATOM 689 C C . PRO A 1 90 ? -0.884 -1.683 -1.483 1.00 97.75 90 PRO A C 1
ATOM 691 O O . PRO A 1 90 ? -0.857 -2.869 -1.150 1.00 97.75 90 PRO A O 1
ATOM 694 N N . LEU A 1 91 ? -0.059 -1.193 -2.418 1.00 96.38 91 LEU A N 1
ATOM 695 C CA . LEU A 1 91 ? 0.892 -2.017 -3.176 1.00 96.38 91 LEU A CA 1
ATOM 696 C C . LEU A 1 91 ? 1.979 -2.658 -2.304 1.00 96.38 91 LEU A C 1
ATOM 698 O O . LEU A 1 91 ? 2.474 -3.730 -2.647 1.00 96.38 91 LEU A O 1
ATOM 702 N N . VAL A 1 92 ? 2.355 -2.036 -1.184 1.00 97.81 92 VAL A N 1
ATOM 703 C CA . VAL A 1 92 ? 3.351 -2.617 -0.275 1.00 97.81 92 VAL A CA 1
ATOM 704 C C . VAL A 1 92 ? 2.668 -3.603 0.660 1.00 97.81 92 VAL A C 1
ATOM 706 O O . VAL A 1 92 ? 2.994 -4.786 0.633 1.00 97.81 92 VAL A O 1
ATOM 709 N N . VAL A 1 93 ? 1.662 -3.155 1.421 1.00 97.94 93 VAL A N 1
ATOM 710 C CA . VAL A 1 93 ? 0.980 -3.974 2.440 1.00 97.94 93 VAL A CA 1
ATOM 711 C C . VAL A 1 93 ? 0.382 -5.251 1.849 1.00 97.94 93 VAL A C 1
ATOM 713 O O . VAL A 1 93 ? 0.480 -6.311 2.465 1.00 97.94 93 VAL A O 1
ATOM 716 N N . GLY A 1 94 ? -0.180 -5.182 0.641 1.00 97.38 94 GLY A N 1
ATOM 717 C CA . GLY A 1 94 ? -0.742 -6.334 -0.066 1.00 97.38 94 GLY A CA 1
ATOM 718 C C . GLY A 1 94 ? 0.261 -7.456 -0.381 1.00 97.38 94 GLY A C 1
ATOM 719 O O . GLY A 1 94 ? -0.113 -8.635 -0.451 1.00 97.38 94 GLY A O 1
ATOM 720 N N . ASN A 1 95 ? 1.545 -7.099 -0.480 1.00 96.12 95 ASN A N 1
ATOM 721 C CA . ASN A 1 95 ? 2.659 -7.981 -0.826 1.00 96.12 95 ASN A CA 1
ATOM 722 C C . ASN A 1 95 ? 3.563 -8.345 0.369 1.00 96.12 95 ASN A C 1
ATOM 724 O O . ASN A 1 95 ? 4.504 -9.117 0.200 1.00 96.12 95 ASN A O 1
ATOM 728 N N . LEU A 1 96 ? 3.296 -7.835 1.578 1.00 96.94 96 LEU A N 1
ATOM 729 C CA . LEU A 1 96 ? 4.092 -8.169 2.763 1.00 96.94 96 LEU A CA 1
ATOM 730 C C . LEU A 1 96 ? 3.722 -9.555 3.305 1.00 96.94 96 LEU A C 1
ATOM 732 O O . LEU A 1 96 ? 2.589 -9.802 3.721 1.00 96.94 96 LEU A O 1
ATOM 736 N N . ASN A 1 97 ? 4.712 -10.444 3.392 1.00 91.50 97 ASN A N 1
ATOM 737 C CA . ASN A 1 97 ? 4.525 -11.830 3.832 1.00 91.50 97 ASN A CA 1
ATOM 738 C C . ASN A 1 97 ? 4.142 -11.988 5.320 1.00 91.50 97 ASN A C 1
ATOM 740 O O . ASN A 1 97 ? 3.729 -13.070 5.721 1.00 91.50 97 ASN A O 1
ATOM 744 N N . GLY A 1 98 ? 4.225 -10.926 6.131 1.00 95.06 98 GLY A N 1
ATOM 745 C CA . GLY A 1 98 ? 3.757 -10.903 7.526 1.00 95.06 98 GLY A CA 1
ATOM 746 C C . GLY A 1 98 ? 2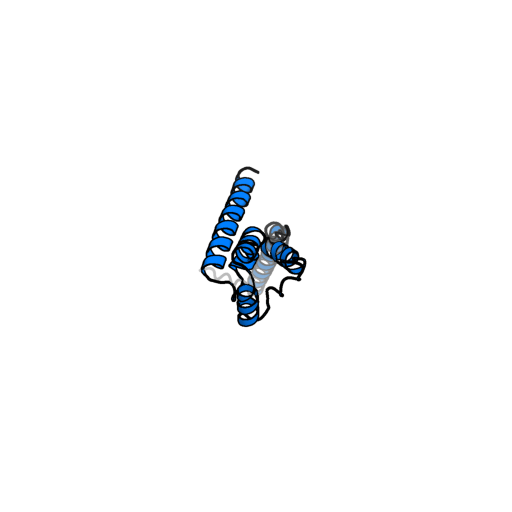.471 -10.106 7.770 1.00 95.06 98 GLY A C 1
ATOM 747 O O . GLY A 1 98 ? 2.042 -9.980 8.913 1.00 95.06 98 GLY A O 1
ATOM 748 N N . ALA A 1 99 ? 1.854 -9.526 6.737 1.00 97.25 99 ALA A N 1
ATOM 749 C CA . ALA A 1 99 ? 0.620 -8.765 6.918 1.00 97.25 99 ALA A CA 1
ATOM 750 C C . ALA A 1 99 ? -0.583 -9.699 7.181 1.00 97.25 99 ALA A C 1
ATOM 752 O O . ALA A 1 99 ? -0.718 -10.717 6.495 1.00 97.25 99 ALA A O 1
ATOM 753 N N . PRO A 1 100 ? -1.492 -9.358 8.123 1.00 97.25 100 PRO A N 1
ATOM 754 C CA . PRO A 1 100 ? -2.715 -10.126 8.353 1.00 97.25 100 PRO A CA 1
ATOM 755 C C . PRO A 1 100 ? -3.512 -10.323 7.059 1.00 97.25 100 PRO A C 1
ATOM 757 O O . PRO A 1 100 ? -3.649 -9.390 6.269 1.00 97.25 100 PRO A O 1
ATOM 760 N N . VAL A 1 101 ? -4.078 -11.514 6.848 1.00 96.88 101 VAL A N 1
ATOM 761 C CA . VAL A 1 101 ? -4.719 -11.893 5.571 1.00 96.88 101 VAL A CA 1
ATOM 762 C C . VAL A 1 101 ? -5.829 -10.923 5.160 1.00 96.88 101 VAL A C 1
ATOM 764 O O . VAL A 1 101 ? -5.865 -10.467 4.018 1.00 96.88 101 VAL A O 1
ATOM 767 N N . THR A 1 102 ? -6.699 -10.538 6.096 1.00 96.38 102 THR A N 1
ATOM 768 C CA . THR A 1 102 ? -7.777 -9.567 5.842 1.00 96.38 102 THR A CA 1
ATOM 769 C C . THR A 1 102 ? -7.235 -8.197 5.430 1.00 96.38 102 THR A C 1
ATOM 771 O O . THR A 1 102 ? -7.807 -7.529 4.568 1.00 96.38 102 THR A O 1
ATOM 774 N N . LEU A 1 103 ? -6.089 -7.801 5.993 1.00 97.69 103 LEU A N 1
ATOM 775 C CA . LEU A 1 103 ? -5.414 -6.553 5.665 1.00 97.69 103 LEU A CA 1
ATOM 776 C C . LEU A 1 103 ? -4.772 -6.605 4.275 1.00 97.69 103 LEU A C 1
ATOM 778 O O . LEU A 1 103 ? -4.933 -5.662 3.501 1.00 97.69 103 LEU A O 1
ATOM 782 N N . ARG A 1 104 ? -4.110 -7.720 3.930 1.00 97.62 104 ARG A N 1
ATOM 783 C CA . ARG A 1 104 ? -3.563 -7.951 2.582 1.00 97.62 104 ARG A CA 1
ATOM 784 C C . ARG A 1 104 ? -4.655 -7.911 1.527 1.00 97.62 104 ARG A C 1
ATOM 786 O O . ARG A 1 104 ? -4.480 -7.270 0.497 1.00 97.62 104 ARG A O 1
ATOM 793 N N . TYR A 1 105 ? -5.790 -8.554 1.795 1.00 97.81 105 TYR A N 1
ATOM 794 C CA . TYR A 1 105 ? -6.925 -8.553 0.880 1.00 97.81 105 TYR A CA 1
ATOM 795 C C . TYR A 1 105 ? -7.447 -7.135 0.617 1.00 97.81 105 TYR A C 1
ATOM 797 O O . TYR A 1 105 ? -7.603 -6.743 -0.539 1.00 97.81 105 TYR A O 1
ATOM 805 N N . ARG A 1 106 ? -7.657 -6.339 1.675 1.00 97.75 106 ARG A N 1
ATOM 806 C CA . ARG A 1 106 ? -8.066 -4.931 1.551 1.00 97.75 106 ARG A CA 1
ATOM 807 C C . ARG A 1 106 ? -7.064 -4.124 0.724 1.00 97.75 106 ARG A C 1
ATOM 809 O O . ARG A 1 106 ? -7.465 -3.450 -0.220 1.00 97.75 106 ARG A O 1
ATOM 816 N N . ALA A 1 107 ? -5.778 -4.226 1.054 1.00 98.31 107 ALA A N 1
ATOM 817 C CA . ALA A 1 107 ? -4.709 -3.523 0.352 1.00 98.31 107 ALA A CA 1
ATOM 818 C C . ALA A 1 107 ? -4.660 -3.903 -1.141 1.00 98.31 107 ALA A C 1
ATOM 820 O O . ALA A 1 107 ? -4.640 -3.026 -2.001 1.00 98.31 107 ALA A O 1
ATOM 821 N N . ASN A 1 108 ? -4.753 -5.196 -1.466 1.00 97.75 108 ASN A N 1
ATOM 822 C CA . ASN A 1 108 ? -4.774 -5.678 -2.849 1.00 97.75 108 ASN A CA 1
ATOM 823 C C . ASN A 1 108 ? -6.012 -5.204 -3.619 1.00 97.75 108 ASN A C 1
ATOM 825 O O . ASN A 1 108 ? -5.899 -4.819 -4.780 1.00 97.75 108 ASN A O 1
ATOM 829 N N . ARG A 1 109 ? -7.190 -5.169 -2.984 1.00 98.12 109 ARG A N 1
ATOM 830 C CA . ARG A 1 109 ? -8.407 -4.611 -3.597 1.00 98.12 109 ARG A CA 1
ATOM 831 C C . ARG A 1 109 ? -8.226 -3.140 -3.973 1.00 98.12 109 ARG A C 1
ATOM 833 O O . ARG A 1 109 ? -8.615 -2.756 -5.071 1.00 98.12 109 ARG A O 1
ATOM 840 N N . LEU A 1 110 ? -7.617 -2.339 -3.099 1.00 98.12 110 LEU A N 1
ATOM 841 C CA . LEU A 1 110 ? -7.317 -0.933 -3.386 1.00 98.12 110 LEU A CA 1
ATOM 842 C C . LEU A 1 110 ? -6.271 -0.785 -4.496 1.00 98.12 110 LEU A C 1
ATOM 844 O O . LEU A 1 110 ? -6.468 0.018 -5.405 1.00 98.12 110 LEU A O 1
ATOM 848 N N . ALA A 1 111 ? -5.208 -1.592 -4.467 1.00 96.38 111 ALA A N 1
ATOM 849 C CA . ALA A 1 111 ? -4.180 -1.589 -5.505 1.00 96.38 111 ALA A CA 1
ATOM 850 C C . ALA A 1 111 ? -4.756 -1.924 -6.893 1.00 96.38 111 ALA A C 1
ATOM 852 O O . ALA A 1 111 ? -4.411 -1.271 -7.873 1.00 96.38 111 ALA A O 1
ATOM 853 N N . LEU A 1 112 ? -5.674 -2.892 -6.980 1.00 96.69 112 LEU A N 1
ATOM 854 C CA . LEU A 1 112 ? -6.352 -3.242 -8.233 1.00 96.69 112 LEU A CA 1
ATOM 855 C C . LEU A 1 112 ? -7.245 -2.110 -8.750 1.00 96.69 112 LEU A C 1
ATOM 857 O O . LEU A 1 112 ? -7.260 -1.849 -9.949 1.00 96.69 112 LEU A O 1
ATOM 861 N N . VAL A 1 113 ? -7.968 -1.419 -7.862 1.00 97.19 113 VAL A N 1
ATOM 862 C CA . VAL A 1 113 ? -8.770 -0.245 -8.243 1.00 97.19 113 VAL A CA 1
ATOM 863 C C . VAL A 1 113 ? -7.869 0.862 -8.792 1.00 97.19 113 VAL A C 1
ATOM 865 O O . VAL A 1 113 ? -8.157 1.398 -9.856 1.00 97.19 113 VAL A O 1
ATOM 868 N N . GLN A 1 114 ? -6.754 1.155 -8.119 1.00 94.44 114 GLN A N 1
ATOM 869 C CA . GLN A 1 114 ? -5.785 2.156 -8.574 1.00 94.44 114 GLN A CA 1
ATOM 870 C C . GLN A 1 114 ? -5.175 1.789 -9.932 1.00 94.44 114 GLN A C 1
ATOM 872 O O . GLN A 1 114 ? -5.133 2.627 -10.829 1.00 94.44 114 GLN A O 1
ATOM 877 N N . ALA A 1 115 ? -4.757 0.532 -10.109 1.00 92.81 115 ALA A N 1
ATOM 878 C CA . ALA A 1 115 ? -4.211 0.046 -11.373 1.00 92.81 115 ALA A CA 1
ATOM 879 C C . ALA A 1 115 ? -5.235 0.146 -12.512 1.00 92.81 115 ALA A C 1
ATOM 881 O O . ALA A 1 115 ? -4.894 0.583 -13.608 1.00 92.81 115 ALA A O 1
ATOM 882 N N . ARG A 1 116 ? -6.503 -0.189 -12.239 1.00 95.19 116 ARG A N 1
ATOM 883 C CA . ARG A 1 116 ? -7.590 -0.046 -13.211 1.00 95.19 116 ARG A CA 1
ATOM 884 C C . ARG A 1 116 ? -7.770 1.404 -13.650 1.00 95.19 116 ARG A C 1
ATOM 886 O O . ARG A 1 116 ? -7.914 1.637 -14.841 1.00 95.19 116 ARG A O 1
ATOM 893 N N . THR A 1 117 ? -7.757 2.360 -12.722 1.00 94.50 117 THR A N 1
ATOM 894 C CA . THR A 1 117 ? -7.897 3.787 -13.053 1.00 94.50 117 THR A CA 1
ATOM 895 C C . THR A 1 117 ? -6.755 4.275 -13.942 1.00 94.50 117 THR A C 1
ATOM 897 O O . THR A 1 117 ? -7.010 4.956 -14.929 1.00 94.50 117 THR A O 1
ATOM 900 N N . VAL A 1 118 ? -5.510 3.899 -13.626 1.00 91.31 118 VAL A N 1
ATOM 901 C CA . VAL A 1 118 ? -4.339 4.257 -14.446 1.00 91.31 118 VAL A CA 1
ATOM 902 C C . VAL A 1 118 ? -4.459 3.673 -15.850 1.00 91.31 118 VAL A C 1
ATOM 904 O O . VAL A 1 118 ? -4.208 4.368 -16.829 1.00 91.31 118 VAL A O 1
ATOM 907 N N . GLU A 1 119 ?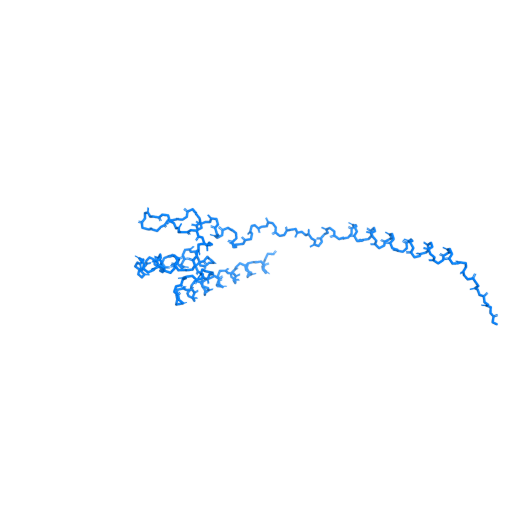 -4.867 2.410 -15.961 1.00 91.44 119 GLU A N 1
ATOM 908 C CA . GLU A 1 119 ? -5.012 1.770 -17.267 1.00 91.44 119 GLU A CA 1
ATOM 909 C C . GLU A 1 119 ? -6.157 2.384 -18.076 1.00 91.44 119 GLU A C 1
ATOM 911 O O . GLU A 1 119 ? -6.009 2.631 -19.266 1.00 91.44 119 GLU A O 1
ATOM 916 N N . GLN A 1 120 ? -7.271 2.727 -17.424 1.00 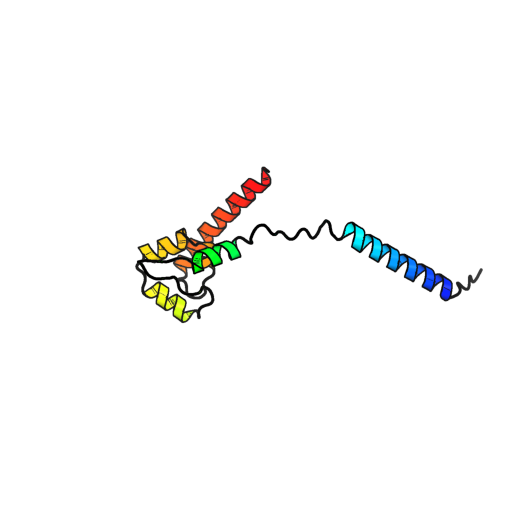94.50 120 GLN A N 1
ATOM 917 C CA . GLN A 1 120 ? -8.352 3.466 -18.069 1.00 94.50 120 GLN A CA 1
ATOM 918 C C . GLN A 1 120 ? -7.866 4.808 -18.610 1.00 94.50 120 GLN A C 1
ATOM 920 O O . GLN A 1 120 ? -8.205 5.130 -19.738 1.00 94.50 120 GLN A O 1
ATOM 925 N N . GLN A 1 121 ? -7.066 5.572 -17.864 1.00 91.25 121 GLN A N 1
ATOM 926 C CA . GLN A 1 121 ? -6.519 6.845 -18.351 1.00 91.25 121 GLN A CA 1
ATOM 927 C C . GLN A 1 121 ? -5.664 6.647 -19.607 1.00 91.25 121 GLN A C 1
ATOM 929 O O . GLN A 1 121 ? -5.910 7.309 -20.606 1.00 91.25 121 GLN A O 1
ATOM 934 N N . ARG A 1 122 ? -4.772 5.650 -19.608 1.00 86.88 122 ARG A N 1
ATOM 935 C CA . ARG A 1 122 ? -3.928 5.331 -20.773 1.00 86.88 122 ARG A CA 1
ATOM 936 C C . ARG A 1 122 ? -4.705 4.939 -22.023 1.00 86.88 122 ARG A C 1
ATOM 938 O O . ARG A 1 122 ? -4.201 5.126 -23.117 1.00 86.88 122 ARG A O 1
ATOM 945 N N . MET A 1 123 ? -5.895 4.358 -21.877 1.00 88.75 123 MET A N 1
ATOM 946 C CA . MET A 1 123 ? -6.742 4.022 -23.026 1.00 88.75 123 MET A CA 1
ATOM 947 C C . MET A 1 123 ? -7.373 5.254 -23.692 1.00 88.75 123 MET A C 1
ATOM 949 O O . MET A 1 123 ? -7.876 5.129 -24.806 1.00 88.75 123 MET A O 1
ATOM 953 N N . 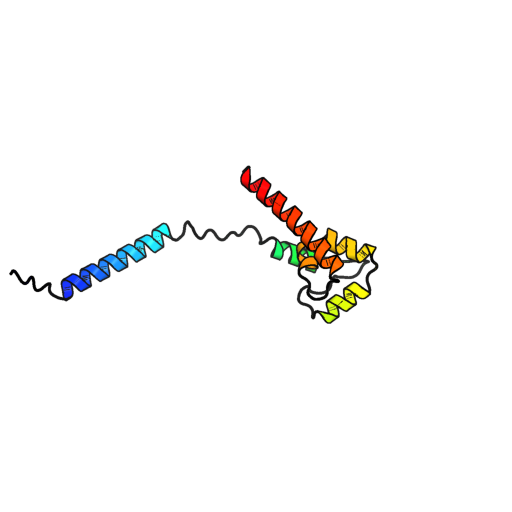HIS A 1 124 ? -7.412 6.399 -23.003 1.00 85.62 124 HIS A N 1
ATOM 954 C CA . HIS A 1 124 ? -7.980 7.649 -23.517 1.00 85.62 124 HIS A CA 1
ATOM 955 C C . HIS A 1 124 ? -6.906 8.672 -23.939 1.00 85.62 124 HIS A C 1
ATOM 957 O O . HIS A 1 124 ? -7.281 9.700 -24.505 1.00 85.62 124 HIS A O 1
ATOM 963 N N . ASP A 1 125 ? -5.625 8.397 -23.663 1.00 72.75 125 ASP A N 1
ATOM 964 C CA . ASP A 1 125 ? -4.456 9.181 -24.096 1.00 72.75 125 ASP A CA 1
ATOM 965 C C . ASP A 1 125 ? -3.984 8.748 -25.499 1.00 72.75 125 ASP A C 1
ATOM 967 O O . ASP A 1 125 ? -3.607 9.639 -26.296 1.00 72.75 125 ASP A O 1
#

Foldseek 3Di:
DDPPPPPVVVVVVVVVVVVVVVVVCCVVVVPVVPPPPPPPDVLNVLQVCLQVDDFPPHRHDRLPPDLVVLLVVQVPDDPVRLQVCLQVRLSSLLPRNNHDPVSNVSSVVNVVVVVVVVVVVVVVD